Protein AF-A0AAD4E214-F1 (afdb_monomer)

Structure (mmCIF, N/CA/C/O backbone):
data_AF-A0AAD4E214-F1
#
_entry.id   AF-A0AAD4E214-F1
#
loop_
_atom_site.group_PDB
_atom_site.id
_atom_site.type_symbol
_atom_site.label_atom_id
_atom_site.label_alt_id
_atom_site.label_comp_id
_atom_site.label_asym_id
_atom_site.label_entity_id
_atom_site.label_seq_id
_atom_site.pdbx_PDB_ins_code
_atom_site.Cartn_x
_atom_site.Cartn_y
_atom_site.Cartn_z
_atom_site.occupancy
_atom_site.B_iso_or_equiv
_atom_site.auth_seq_id
_atom_site.auth_comp_id
_atom_site.auth_asym_id
_atom_site.auth_atom_id
_atom_site.pdbx_PDB_model_num
ATOM 1 N N . MET A 1 1 ? -6.325 -51.962 61.434 1.00 51.53 1 MET A N 1
ATOM 2 C CA . MET A 1 1 ? -6.336 -51.414 60.059 1.00 51.53 1 MET A CA 1
ATOM 3 C C . MET A 1 1 ? -7.744 -51.041 59.575 1.00 51.53 1 MET A C 1
ATOM 5 O O . MET A 1 1 ? -7.892 -50.737 58.403 1.00 51.53 1 MET A O 1
ATOM 9 N N . SER A 1 2 ? -8.761 -51.026 60.455 1.00 55.91 2 SER A N 1
ATOM 10 C CA . SER A 1 2 ? -10.156 -50.709 60.093 1.00 55.91 2 SER A CA 1
ATOM 11 C C . SER A 1 2 ? -10.638 -49.345 60.610 1.00 55.91 2 SER A C 1
ATOM 13 O O . SER A 1 2 ? -11.674 -48.879 60.163 1.00 55.91 2 SER A O 1
ATOM 15 N N . GLU A 1 3 ? -9.887 -48.694 61.507 1.00 57.22 3 GLU A N 1
ATOM 16 C CA . GLU A 1 3 ? -10.258 -47.398 62.109 1.00 57.22 3 GLU A CA 1
ATOM 17 C C . GLU A 1 3 ? -9.895 -46.191 61.227 1.00 57.22 3 GLU A C 1
ATOM 19 O O . GLU A 1 3 ? -10.572 -45.174 61.249 1.00 57.22 3 GLU A O 1
ATOM 24 N N . GLU A 1 4 ? -8.869 -46.315 60.381 1.00 55.78 4 GLU A N 1
ATOM 25 C CA . GLU A 1 4 ? -8.367 -45.203 59.555 1.00 55.78 4 GLU A CA 1
ATOM 26 C C . GLU A 1 4 ? -9.214 -44.948 58.291 1.00 55.78 4 GLU A C 1
ATOM 28 O O . GLU A 1 4 ? -9.125 -43.894 57.667 1.00 55.78 4 GLU A O 1
ATOM 33 N N . ALA A 1 5 ? -10.089 -45.894 57.931 1.00 57.66 5 ALA A N 1
ATOM 34 C CA . ALA A 1 5 ? -11.030 -45.731 56.824 1.00 57.66 5 ALA A CA 1
ATOM 35 C C . ALA A 1 5 ? -12.293 -44.944 57.226 1.00 57.66 5 ALA A C 1
ATOM 37 O O . ALA A 1 5 ? -12.852 -44.241 56.388 1.00 57.66 5 ALA A O 1
ATOM 38 N N . ASP A 1 6 ? -12.726 -45.031 58.488 1.00 57.03 6 ASP A N 1
ATOM 39 C CA . ASP A 1 6 ? -13.970 -44.404 58.966 1.00 57.03 6 ASP A CA 1
ATOM 40 C C . ASP A 1 6 ? -13.787 -42.890 59.192 1.00 57.03 6 ASP A C 1
ATOM 42 O O . ASP A 1 6 ? -14.608 -42.073 58.771 1.00 57.03 6 ASP A O 1
ATOM 46 N N . ASP A 1 7 ? -12.619 -42.494 59.707 1.00 58.75 7 ASP A N 1
ATOM 47 C CA . ASP A 1 7 ? -12.248 -41.086 59.925 1.00 58.75 7 ASP A CA 1
ATOM 48 C C . ASP A 1 7 ? -12.018 -40.327 58.593 1.00 58.75 7 ASP A C 1
ATOM 50 O O . ASP A 1 7 ? -12.304 -39.131 58.439 1.00 58.75 7 ASP A O 1
ATOM 54 N N . SER A 1 8 ? -11.577 -41.049 57.555 1.00 58.00 8 SER A N 1
ATOM 55 C CA . SER A 1 8 ? -11.439 -40.513 56.194 1.00 58.00 8 SER A CA 1
ATOM 56 C C . SER A 1 8 ? -12.797 -40.292 55.508 1.00 58.00 8 SER A C 1
ATOM 58 O O . SER A 1 8 ? -12.974 -39.312 54.779 1.00 58.00 8 SER A O 1
ATOM 60 N N . MET A 1 9 ? -13.795 -41.145 55.773 1.00 60.66 9 MET A N 1
ATOM 61 C CA . MET A 1 9 ? -15.152 -40.945 55.250 1.00 60.66 9 MET A CA 1
ATOM 62 C C . MET A 1 9 ? -15.890 -39.810 55.975 1.00 60.66 9 MET A C 1
ATOM 64 O O . MET A 1 9 ? -16.575 -39.019 55.321 1.00 60.66 9 MET A O 1
ATOM 68 N N . ALA A 1 10 ? -15.688 -39.661 57.288 1.00 62.78 10 ALA A N 1
ATOM 69 C CA . ALA A 1 10 ? -16.260 -38.567 58.075 1.00 62.78 10 ALA A CA 1
ATOM 70 C C . ALA A 1 10 ? -15.714 -37.184 57.656 1.00 62.78 10 ALA A C 1
ATOM 72 O O . ALA A 1 10 ? -16.479 -36.229 57.487 1.00 62.78 10 ALA A O 1
ATOM 73 N N . SER A 1 11 ? -14.405 -37.078 57.399 1.00 61.66 11 SER A N 1
ATOM 74 C CA . SER A 1 11 ? -13.774 -35.831 56.931 1.00 61.66 11 SER A CA 1
ATOM 75 C C . SER A 1 11 ? -14.192 -35.436 55.506 1.00 61.66 11 SER A C 1
ATOM 77 O O . SER A 1 11 ? -14.426 -34.255 55.230 1.00 61.66 11 SER A O 1
ATOM 79 N N . ALA A 1 12 ? -14.387 -36.405 54.605 1.00 65.56 12 ALA A N 1
ATOM 80 C CA . ALA A 1 12 ? -14.895 -36.148 53.255 1.00 65.56 12 ALA A CA 1
ATOM 81 C C . ALA A 1 12 ? -16.351 -35.642 53.248 1.00 65.56 12 ALA A C 1
ATOM 83 O O . ALA A 1 12 ? -16.742 -34.863 52.371 1.00 65.56 12 ALA A O 1
ATOM 84 N N . GLN A 1 13 ? -17.156 -36.066 54.224 1.00 65.88 13 GLN A N 1
ATOM 85 C CA . GLN A 1 13 ? -18.552 -35.657 54.348 1.00 65.88 13 GLN A CA 1
ATOM 86 C C . GLN A 1 13 ? -18.679 -34.229 54.904 1.00 65.88 13 GLN A C 1
ATOM 88 O O . GLN A 1 13 ? -19.385 -33.410 54.313 1.00 65.88 13 GLN A O 1
ATOM 93 N N . GLY A 1 14 ? -17.889 -33.873 55.925 1.00 73.88 14 GLY A N 1
ATOM 94 C CA . GLY A 1 14 ? -17.843 -32.505 56.464 1.00 73.88 14 GLY A CA 1
ATOM 95 C C . GLY A 1 14 ? -17.371 -31.451 55.450 1.00 73.88 14 GLY A C 1
ATOM 96 O O . GLY A 1 14 ? -17.857 -30.315 55.441 1.00 73.88 14 GLY A O 1
ATOM 97 N N . GLN A 1 15 ? -16.478 -31.824 54.528 1.00 75.38 15 GLN A N 1
ATOM 98 C CA . GLN A 1 15 ? -15.998 -30.917 53.479 1.00 75.38 15 GLN A CA 1
ATOM 99 C C . GLN A 1 15 ? -17.047 -30.661 52.384 1.00 75.38 15 GLN A C 1
ATOM 101 O O . GLN A 1 15 ? -17.132 -29.551 51.848 1.00 75.38 15 GLN A O 1
ATOM 106 N N . ARG A 1 16 ? -17.891 -31.655 52.072 1.00 75.88 16 ARG A N 1
ATOM 107 C CA . ARG A 1 16 ? -19.014 -31.492 51.132 1.00 75.88 16 ARG A CA 1
ATOM 108 C C . ARG A 1 16 ? -20.090 -30.578 51.700 1.00 75.88 16 ARG A C 1
ATOM 110 O O . ARG A 1 16 ? -20.536 -29.672 51.003 1.00 75.88 16 ARG A O 1
ATOM 117 N N . GLU A 1 17 ? -20.444 -30.758 52.966 1.00 84.25 17 GLU A N 1
ATOM 118 C CA . GLU A 1 17 ? -21.423 -29.901 53.643 1.00 84.25 17 GLU A CA 1
ATOM 119 C C . GLU A 1 17 ? -20.930 -28.455 53.750 1.00 84.25 17 GLU A C 1
ATOM 121 O O . GLU A 1 17 ? -21.666 -27.520 53.438 1.00 84.25 17 GLU A O 1
ATOM 126 N N . SER A 1 18 ? -19.650 -28.263 54.075 1.00 84.31 18 SER A N 1
ATOM 127 C CA . SER A 1 18 ? -19.026 -26.936 54.072 1.00 84.31 18 SER A CA 1
ATOM 128 C C . SER A 1 18 ? -19.066 -26.286 52.684 1.00 84.31 18 SER A C 1
ATOM 130 O O . SER A 1 18 ? -19.374 -25.103 52.562 1.00 84.31 18 SER A O 1
ATOM 132 N N . SER A 1 19 ? -18.822 -27.056 51.620 1.00 88.38 19 SER A N 1
ATOM 133 C CA . SER A 1 19 ? -18.873 -26.554 50.239 1.00 88.38 19 SER A CA 1
ATOM 134 C C . SER A 1 19 ? -20.288 -26.138 49.828 1.00 88.38 19 SER A C 1
ATOM 136 O O . SER A 1 19 ? -20.478 -25.077 49.236 1.00 88.38 19 SER A O 1
ATOM 138 N N . GLU A 1 20 ? -21.292 -26.933 50.194 1.00 90.38 20 GLU A N 1
ATOM 139 C CA . GLU A 1 20 ? -22.707 -26.627 49.965 1.00 90.38 20 GLU A CA 1
ATOM 140 C C . GLU A 1 20 ? -23.134 -25.33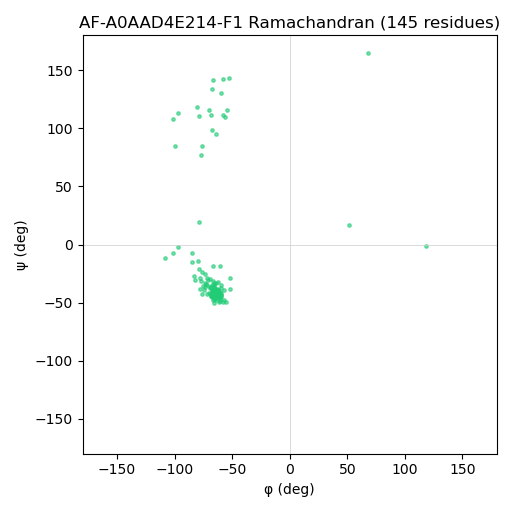8 50.681 1.00 90.38 20 GLU A C 1
ATOM 142 O O . GLU A 1 20 ? -23.842 -24.503 50.113 1.00 90.38 20 GLU A O 1
ATOM 147 N N . ILE A 1 21 ? -22.673 -25.139 51.918 1.00 92.44 21 ILE A N 1
ATOM 148 C CA . ILE A 1 21 ? -22.964 -23.933 52.702 1.00 92.44 21 ILE A CA 1
ATOM 149 C C . ILE A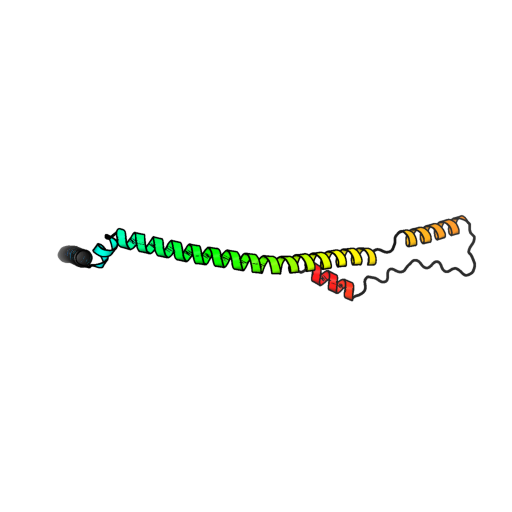 1 21 ? -22.310 -22.704 52.063 1.00 92.44 21 ILE A C 1
ATOM 151 O O . ILE A 1 21 ? -22.972 -21.678 51.887 1.00 92.44 21 ILE A O 1
ATOM 155 N N . LEU A 1 22 ? -21.043 -22.811 51.652 1.00 91.75 22 LEU A N 1
ATOM 156 C CA . LEU A 1 22 ? -20.332 -21.724 50.979 1.00 91.75 22 LEU A CA 1
ATOM 157 C C . LEU A 1 22 ? -20.995 -21.351 49.651 1.00 91.75 22 LEU A C 1
ATOM 159 O O . LEU A 1 22 ? -21.197 -20.167 49.380 1.00 91.75 22 LEU A O 1
ATOM 163 N N . LEU A 1 23 ? -21.409 -22.338 48.854 1.00 90.69 23 LEU A N 1
ATOM 164 C CA . LEU A 1 23 ? -22.134 -22.095 47.606 1.00 90.69 23 LEU A CA 1
ATOM 165 C C . LEU A 1 23 ? -23.459 -21.377 47.854 1.00 90.69 23 LEU A C 1
ATOM 167 O O . LEU A 1 23 ? -23.771 -20.399 47.176 1.00 90.69 23 LEU A O 1
ATOM 171 N N . ARG A 1 24 ? -24.224 -21.803 48.862 1.00 90.38 24 ARG A N 1
ATOM 172 C CA . ARG A 1 24 ? -25.484 -21.145 49.236 1.00 90.38 24 ARG A CA 1
ATOM 173 C C . ARG A 1 24 ? -25.263 -19.709 49.691 1.00 90.38 24 ARG A C 1
ATOM 175 O O . ARG A 1 24 ? -26.048 -18.833 49.331 1.00 90.38 24 ARG A O 1
ATOM 182 N N . GLN A 1 25 ? -24.196 -19.456 50.441 1.00 90.56 25 GLN A N 1
ATOM 183 C CA . GLN A 1 25 ? -23.850 -18.117 50.899 1.00 90.56 25 GLN A CA 1
ATOM 184 C C . GLN A 1 25 ? -23.433 -17.214 49.733 1.00 90.56 25 GLN A C 1
ATOM 186 O O . GLN A 1 25 ? -23.942 -16.099 49.630 1.00 90.56 25 GLN A O 1
ATOM 191 N N . ILE A 1 26 ? -22.592 -17.702 48.817 1.00 89.88 26 ILE A N 1
ATOM 192 C CA . ILE A 1 26 ? -22.197 -16.968 47.605 1.00 89.88 26 ILE A CA 1
ATOM 193 C C . ILE A 1 26 ? -23.428 -16.654 46.750 1.00 89.88 26 ILE A C 1
ATOM 195 O O . ILE A 1 26 ? -23.608 -15.513 46.331 1.00 89.88 26 ILE A O 1
ATOM 199 N N . LEU A 1 27 ? -24.320 -17.627 46.546 1.00 85.19 27 LEU A N 1
ATOM 200 C CA . LEU A 1 27 ? -25.551 -17.427 45.780 1.00 85.19 27 LEU A CA 1
ATOM 201 C C . LEU A 1 27 ? -26.489 -16.412 46.440 1.00 85.19 27 LEU A C 1
ATOM 203 O O . LEU A 1 27 ? -27.080 -15.583 45.749 1.00 85.19 27 LEU A O 1
ATOM 207 N N . ASN A 1 28 ? -26.612 -16.437 47.767 1.00 89.44 28 ASN A N 1
ATOM 208 C CA . ASN A 1 28 ? -27.430 -15.471 48.493 1.00 89.44 28 ASN A CA 1
ATOM 209 C C . ASN A 1 28 ? -26.850 -14.051 48.393 1.00 89.44 28 ASN A C 1
ATOM 211 O O . ASN A 1 28 ? -27.584 -13.104 48.114 1.00 89.44 28 ASN A O 1
ATOM 215 N N . VAL A 1 29 ? -25.529 -13.909 48.541 1.00 88.44 29 VAL A N 1
ATOM 216 C CA . VAL A 1 29 ? -24.828 -12.625 48.394 1.00 88.44 29 VAL A CA 1
ATOM 217 C C . VAL A 1 29 ? -24.951 -12.095 46.965 1.00 88.44 29 VAL A C 1
ATOM 219 O O . VAL A 1 29 ? -25.278 -10.925 46.783 1.00 88.44 29 VAL A O 1
ATOM 222 N N . LEU A 1 30 ? -24.781 -12.943 45.945 1.00 82.81 30 LEU A N 1
ATOM 223 C CA . LEU A 1 30 ? -24.966 -12.554 44.542 1.00 82.81 30 LEU A CA 1
ATOM 224 C C . LEU A 1 30 ? -26.398 -12.092 44.264 1.00 82.81 30 LEU A C 1
ATOM 226 O O . LEU A 1 30 ? -26.587 -11.062 43.618 1.00 82.81 30 LEU A O 1
ATOM 230 N N . LYS A 1 31 ? -27.398 -12.805 44.795 1.00 80.38 31 LYS A N 1
ATOM 231 C CA . LYS A 1 31 ? -28.818 -12.465 44.635 1.00 80.38 31 LYS A CA 1
ATOM 232 C C . LYS A 1 31 ? -29.199 -11.161 45.341 1.00 80.38 31 LYS A C 1
ATOM 234 O O . LYS A 1 31 ? -30.029 -10.418 44.825 1.00 80.38 31 LYS A O 1
ATOM 239 N N . GLN A 1 32 ? -28.625 -10.890 46.514 1.00 81.44 32 GLN A N 1
ATOM 240 C CA . GLN A 1 32 ? -28.820 -9.624 47.229 1.00 81.44 32 GLN A CA 1
ATOM 241 C C . GLN A 1 32 ? -28.025 -8.473 46.610 1.00 81.44 32 GLN A C 1
ATOM 243 O O . G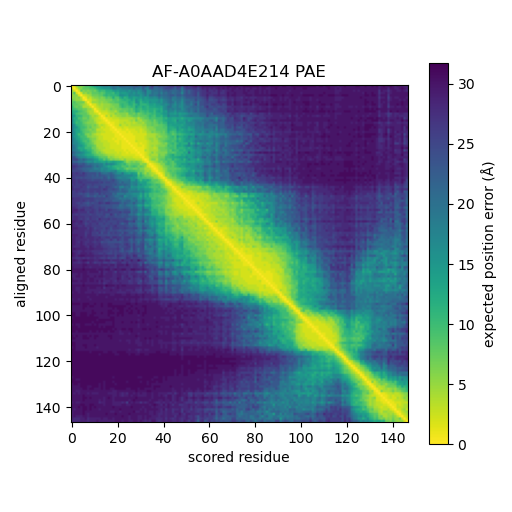LN A 1 32 ? -28.404 -7.314 46.773 1.00 81.44 32 GLN A O 1
ATOM 248 N N . SER A 1 33 ? -26.941 -8.773 45.892 1.00 75.25 33 SER A N 1
ATOM 249 C CA . SER A 1 33 ? -26.140 -7.747 45.243 1.00 75.25 33 SER A CA 1
ATOM 250 C C . SER A 1 33 ? -26.915 -7.082 44.105 1.00 75.25 33 SER A C 1
ATOM 252 O O . SER A 1 33 ? -27.511 -7.718 43.232 1.00 75.25 33 SER A O 1
ATOM 254 N N . THR A 1 34 ? -26.852 -5.757 44.082 1.00 65.25 34 THR A N 1
ATOM 255 C CA . THR A 1 34 ? -27.464 -4.903 43.061 1.00 65.25 34 THR A CA 1
ATOM 256 C C . THR A 1 34 ? -26.923 -5.188 41.655 1.00 65.25 34 THR A C 1
ATOM 258 O O . THR A 1 34 ? -27.581 -4.852 40.680 1.00 65.25 34 THR A O 1
ATOM 261 N N . ILE A 1 35 ? -25.761 -5.842 41.535 1.00 65.94 35 ILE A N 1
ATOM 262 C CA . ILE A 1 35 ? -25.104 -6.183 40.264 1.00 65.94 35 ILE A CA 1
ATOM 263 C C . ILE A 1 35 ? -25.959 -7.159 39.448 1.00 65.94 35 ILE A C 1
ATOM 265 O O . ILE A 1 35 ? -26.217 -6.900 38.278 1.00 65.94 35 ILE A O 1
ATOM 269 N N . ALA A 1 36 ? -26.468 -8.233 40.063 1.00 64.12 36 ALA A N 1
ATOM 270 C CA . ALA A 1 36 ? -27.310 -9.206 39.363 1.00 64.12 36 ALA A CA 1
ATOM 271 C C . ALA A 1 36 ? -28.660 -8.599 38.941 1.00 64.12 36 ALA A C 1
ATOM 273 O O . ALA A 1 36 ? -29.143 -8.848 37.841 1.00 64.12 36 ALA A O 1
ATOM 274 N N . LYS A 1 37 ? -29.246 -7.744 39.790 1.00 64.44 37 LYS A N 1
ATOM 275 C CA . LYS A 1 37 ? -30.495 -7.027 39.488 1.00 64.44 37 LYS A CA 1
ATOM 276 C C . LYS A 1 37 ? -30.312 -5.964 38.396 1.00 64.44 37 LYS A C 1
ATOM 278 O O . LYS A 1 37 ? -31.201 -5.807 37.569 1.00 64.44 37 LYS A O 1
ATOM 283 N N . LYS A 1 38 ? -29.169 -5.269 38.378 1.00 63.72 38 LYS A N 1
ATOM 284 C CA . LYS A 1 38 ? -28.797 -4.276 37.357 1.00 63.72 38 LYS A CA 1
ATOM 285 C C . LYS A 1 38 ? -28.477 -4.922 36.005 1.00 63.72 38 LYS A C 1
ATOM 287 O O . LYS A 1 38 ? -28.730 -4.333 34.968 1.00 63.72 38 LYS A O 1
ATOM 292 N N . LEU A 1 39 ? -27.963 -6.149 36.004 1.00 61.16 39 LEU A N 1
ATOM 293 C CA . LEU A 1 39 ? -27.760 -6.921 34.775 1.00 61.16 39 LEU A CA 1
ATOM 294 C C . LEU A 1 39 ? -29.090 -7.448 34.195 1.00 61.16 39 LEU A C 1
ATOM 296 O O . LEU A 1 39 ? -29.205 -7.663 32.996 1.00 61.16 39 LEU A O 1
ATOM 300 N N . LEU A 1 40 ? -30.108 -7.613 35.049 1.00 61.66 40 LEU A N 1
ATOM 301 C CA . LEU A 1 40 ? -31.484 -7.977 34.687 1.00 61.66 40 LEU A CA 1
ATOM 302 C C . LEU A 1 40 ? -32.366 -6.783 34.283 1.00 61.66 40 LEU A C 1
ATOM 304 O O . LEU A 1 40 ? -33.426 -7.004 33.698 1.00 61.66 40 LEU A O 1
ATOM 308 N N . SER A 1 41 ? -31.971 -5.535 34.571 1.00 62.44 41 SER A N 1
ATOM 309 C CA . SER A 1 41 ? -32.626 -4.348 34.008 1.00 62.44 41 SER A CA 1
ATOM 310 C C . SER A 1 41 ? -32.170 -4.171 32.562 1.00 62.44 41 SER A C 1
ATOM 312 O O . SER A 1 41 ? -31.293 -3.365 32.260 1.00 62.44 41 SER A O 1
ATOM 314 N N . LEU A 1 42 ? -32.754 -4.995 31.691 1.00 61.97 42 LEU A N 1
ATOM 315 C CA . LEU A 1 42 ? -32.484 -5.068 30.256 1.00 61.97 42 LEU A CA 1
ATOM 316 C C . LEU A 1 42 ? -32.585 -3.696 29.562 1.00 61.97 42 LEU A C 1
ATOM 318 O O . LEU A 1 42 ? -31.870 -3.459 28.596 1.00 61.97 42 LEU A O 1
ATOM 322 N N . ASP A 1 43 ? -33.416 -2.792 30.089 1.00 65.69 43 ASP A N 1
ATOM 323 C CA . ASP A 1 43 ? -33.641 -1.450 29.535 1.00 65.69 43 ASP A CA 1
ATOM 324 C C . ASP A 1 43 ? -32.387 -0.558 29.587 1.00 65.69 43 ASP A C 1
ATOM 326 O O . ASP A 1 43 ? -32.091 0.146 28.624 1.00 65.69 43 ASP A O 1
ATOM 330 N N . ASP A 1 44 ? -31.598 -0.634 30.665 1.00 69.25 44 ASP A N 1
ATOM 331 C CA . ASP A 1 44 ? -30.344 0.129 30.808 1.00 69.25 44 ASP A CA 1
ATOM 332 C C . ASP A 1 44 ? -29.207 -0.493 29.978 1.00 69.25 44 ASP A C 1
ATOM 334 O O . ASP A 1 44 ? -28.318 0.200 29.485 1.00 69.25 44 ASP A O 1
ATOM 338 N N . TRP A 1 45 ? -29.230 -1.821 29.820 1.00 71.31 45 TRP A N 1
ATOM 339 C CA . TRP A 1 45 ? -28.232 -2.563 29.048 1.00 71.31 45 TRP A CA 1
ATOM 340 C C . TRP A 1 45 ? -28.397 -2.325 27.547 1.00 71.31 45 TRP A C 1
ATOM 342 O O . TRP A 1 45 ? -27.410 -2.084 26.859 1.00 71.31 45 TRP A O 1
ATOM 352 N N . ASN A 1 46 ? -29.634 -2.330 27.046 1.00 73.38 46 ASN A N 1
ATOM 353 C CA . ASN A 1 46 ? -29.908 -2.023 25.645 1.00 73.38 46 ASN A CA 1
ATOM 354 C C . ASN A 1 46 ? -29.543 -0.576 25.297 1.00 73.38 46 ASN A C 1
ATOM 356 O O . ASN A 1 46 ? -28.919 -0.361 24.268 1.00 73.38 46 ASN A O 1
ATOM 360 N N . GLY A 1 47 ? -29.855 0.393 26.166 1.00 78.38 47 GLY A N 1
ATOM 361 C CA . GLY A 1 47 ? -29.460 1.790 25.953 1.00 78.38 47 GLY A CA 1
ATOM 362 C C . GLY A 1 47 ? -27.941 1.997 25.950 1.00 78.38 47 GLY A C 1
ATOM 363 O O . GLY A 1 47 ? -27.433 2.822 25.198 1.00 78.38 47 GLY A O 1
ATOM 364 N N . PHE A 1 48 ? -27.199 1.219 26.744 1.00 82.31 48 PHE A N 1
ATOM 365 C CA . PHE A 1 48 ? -25.735 1.228 26.709 1.00 82.31 48 PHE A CA 1
ATOM 366 C C . PHE A 1 48 ? -25.182 0.729 25.368 1.00 82.31 48 PHE A C 1
ATOM 368 O O . PHE A 1 48 ? -24.274 1.355 24.823 1.00 82.31 48 PHE A O 1
ATOM 375 N N . TRP A 1 49 ? -25.725 -0.369 24.829 1.00 79.81 49 TRP A N 1
ATOM 376 C CA . TRP A 1 49 ? -25.315 -0.866 23.514 1.00 79.81 49 TRP A CA 1
ATOM 377 C C . TRP A 1 49 ? -25.715 0.074 22.388 1.00 79.81 49 TRP A C 1
ATOM 379 O O . TRP A 1 49 ? -24.903 0.262 21.502 1.00 79.81 49 TRP A O 1
ATOM 389 N N . ASP A 1 50 ? -26.889 0.705 22.449 1.00 82.12 50 ASP A N 1
ATOM 390 C CA . ASP A 1 50 ? -27.338 1.674 21.437 1.00 82.12 50 ASP A CA 1
ATOM 391 C C . ASP A 1 50 ? -26.385 2.877 21.354 1.00 82.12 50 ASP A C 1
ATOM 393 O O . ASP A 1 50 ? -25.952 3.275 20.277 1.00 82.12 50 ASP A O 1
ATOM 397 N N . VAL A 1 51 ? -25.986 3.421 22.510 1.00 84.94 51 VAL A N 1
ATOM 398 C CA . VAL A 1 51 ? -25.022 4.531 22.576 1.00 84.94 51 VAL A CA 1
ATOM 399 C C . VAL A 1 51 ? -23.631 4.087 22.122 1.00 84.94 51 VAL A C 1
ATOM 401 O O . VAL A 1 51 ? -22.935 4.839 21.444 1.00 84.94 51 VAL A O 1
ATOM 404 N N . TYR A 1 52 ? -23.212 2.874 22.490 1.00 83.62 52 TYR A N 1
ATOM 405 C CA . TYR A 1 52 ? -21.932 2.322 22.050 1.00 83.62 52 TYR A CA 1
ATOM 406 C C . TYR A 1 52 ? -21.899 2.071 20.539 1.00 83.62 52 TYR A C 1
ATOM 408 O O . TYR A 1 52 ? -20.905 2.397 19.900 1.00 83.62 52 TYR A O 1
ATOM 416 N N . ASP A 1 53 ? -22.969 1.509 19.980 1.00 86.50 53 ASP A N 1
ATOM 417 C CA . ASP A 1 53 ? -23.096 1.201 18.556 1.00 86.50 53 ASP A CA 1
ATOM 418 C C . ASP A 1 53 ? -23.127 2.491 17.734 1.00 86.50 53 ASP A C 1
ATOM 420 O O . ASP A 1 53 ? -22.404 2.609 16.749 1.00 86.50 53 ASP A O 1
ATOM 424 N N . GLN A 1 54 ? -23.842 3.515 18.212 1.00 85.50 54 GLN A N 1
ATOM 425 C CA . GLN A 1 54 ? -23.844 4.836 17.590 1.00 85.50 54 GLN A CA 1
ATOM 426 C C . GLN A 1 54 ? -22.447 5.480 17.582 1.00 85.50 54 GLN A C 1
ATOM 428 O O . GLN A 1 54 ? -21.988 5.951 16.542 1.00 85.50 54 GLN A O 1
ATOM 433 N N . GLU A 1 55 ? -21.752 5.500 18.723 1.00 81.31 55 GLU A N 1
ATOM 434 C CA . GLU A 1 55 ? -20.406 6.081 18.811 1.00 81.31 55 GLU A CA 1
ATOM 435 C C . GLU A 1 55 ? -19.397 5.285 17.964 1.00 81.31 55 GLU A C 1
ATOM 437 O O . GLU A 1 55 ? -18.531 5.862 17.303 1.00 81.31 55 GLU A O 1
ATOM 442 N N . ALA A 1 56 ? -19.519 3.953 17.943 1.00 82.19 56 ALA A N 1
ATOM 443 C CA . ALA A 1 56 ? -18.684 3.085 17.123 1.00 82.19 56 ALA A CA 1
ATOM 444 C C . ALA A 1 56 ? -18.926 3.314 15.625 1.00 82.19 56 ALA A C 1
ATOM 446 O O . ALA A 1 56 ? -17.959 3.387 14.867 1.00 82.19 56 ALA A O 1
ATOM 447 N N . GLU A 1 57 ? -20.179 3.480 15.196 1.00 83.12 57 GLU A N 1
ATOM 448 C CA . GLU A 1 57 ? -20.527 3.762 13.802 1.00 83.12 57 GLU A CA 1
ATOM 449 C C . GLU A 1 57 ? -20.019 5.146 13.361 1.00 83.12 57 GLU A C 1
ATOM 451 O O . GLU A 1 57 ? -19.445 5.283 12.276 1.00 83.12 57 GLU A O 1
ATOM 456 N N . GLU A 1 58 ? -20.161 6.176 14.201 1.00 79.75 58 GLU A N 1
ATOM 457 C CA . GLU A 1 58 ? -19.637 7.520 13.917 1.00 79.75 58 GLU A CA 1
ATOM 458 C C . GLU A 1 58 ? -18.099 7.534 13.833 1.00 79.75 58 GLU A C 1
ATOM 460 O O . GLU A 1 58 ? -17.515 8.140 12.919 1.00 79.75 58 GLU A O 1
ATOM 465 N N . PHE A 1 59 ? -17.424 6.821 14.739 1.00 77.81 59 PHE A N 1
ATOM 466 C CA . PHE A 1 59 ? -15.970 6.692 14.721 1.00 77.81 59 PHE A CA 1
ATOM 467 C C . PHE A 1 59 ? -15.479 5.903 13.502 1.00 77.81 59 PHE A C 1
ATOM 469 O O . PHE A 1 59 ? -14.577 6.363 12.802 1.00 77.81 59 PHE A O 1
ATOM 476 N N . ASP A 1 60 ? -16.084 4.754 13.204 1.00 80.69 60 ASP A N 1
ATOM 477 C CA . ASP A 1 60 ? -15.679 3.908 12.079 1.00 80.69 60 ASP A CA 1
ATOM 478 C C . ASP A 1 60 ? -15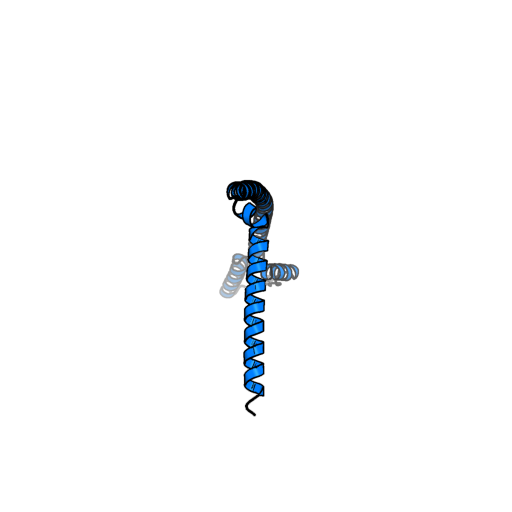.883 4.631 10.745 1.00 80.69 60 ASP A C 1
ATOM 480 O O . ASP A 1 60 ? -14.980 4.701 9.910 1.00 80.69 60 ASP A O 1
ATOM 484 N N . LYS A 1 61 ? -17.024 5.304 10.574 1.00 79.38 61 LYS A N 1
ATOM 485 C CA . LYS A 1 61 ? -17.322 6.053 9.351 1.00 79.38 61 LYS A CA 1
ATOM 486 C C . LYS A 1 61 ? -16.357 7.214 9.127 1.00 79.38 61 LYS A C 1
ATOM 488 O O . LYS A 1 61 ? -15.885 7.414 8.005 1.00 79.38 61 LYS A O 1
ATOM 493 N N . SER A 1 62 ? -16.037 7.969 10.178 1.00 79.44 62 SER A N 1
ATOM 494 C CA . SER A 1 62 ? -15.074 9.073 10.085 1.00 79.44 62 SER A CA 1
ATOM 495 C C . SER A 1 62 ? -13.642 8.575 9.854 1.00 79.44 62 SER A C 1
ATOM 497 O O . SER A 1 62 ? -12.900 9.177 9.071 1.00 79.44 62 SER A O 1
ATOM 499 N N . PHE A 1 63 ? -13.265 7.444 10.458 1.00 78.75 63 PHE A N 1
ATOM 500 C CA . PHE A 1 63 ? -11.969 6.805 10.262 1.00 78.75 63 PHE A CA 1
ATOM 501 C C . PHE A 1 63 ? -11.806 6.286 8.831 1.00 78.75 63 PHE A C 1
ATOM 503 O O . PHE A 1 63 ? -10.831 6.633 8.164 1.00 78.75 63 PHE A O 1
ATOM 510 N N . VAL A 1 64 ? -12.785 5.532 8.324 1.00 82.25 64 VAL A N 1
ATOM 511 C CA . VAL A 1 64 ? -12.793 5.001 6.953 1.00 82.25 64 VAL A CA 1
ATOM 512 C C . VAL A 1 64 ? -12.750 6.136 5.934 1.00 82.25 64 VAL A C 1
ATOM 514 O O . VAL A 1 64 ? -11.967 6.077 4.987 1.00 82.25 64 VAL A O 1
ATOM 517 N N . GLN A 1 65 ? -13.530 7.201 6.132 1.00 82.06 65 GLN A N 1
ATOM 518 C CA . GLN A 1 65 ? -13.548 8.337 5.212 1.00 82.06 65 GLN A CA 1
ATOM 519 C C . GLN A 1 65 ? -12.205 9.078 5.175 1.00 82.06 65 GLN A C 1
ATOM 521 O O . GLN A 1 65 ? -11.720 9.432 4.098 1.00 82.06 65 GLN A O 1
ATOM 526 N N . LYS A 1 66 ? -11.579 9.286 6.338 1.00 82.00 66 LYS A N 1
ATOM 527 C CA . LYS A 1 66 ? -10.261 9.918 6.422 1.00 82.00 66 LYS A CA 1
ATOM 528 C C . LYS A 1 66 ? -9.182 9.047 5.778 1.00 82.00 66 LYS A C 1
ATOM 530 O O . LYS A 1 66 ? -8.414 9.538 4.957 1.00 82.00 66 LYS A O 1
ATOM 535 N N . TYR A 1 67 ? -9.170 7.751 6.085 1.00 82.19 67 TYR A N 1
ATOM 536 C CA . TYR A 1 67 ? -8.184 6.818 5.542 1.00 82.19 67 TYR A CA 1
ATOM 537 C C . TYR A 1 67 ? -8.337 6.634 4.029 1.00 82.19 67 TYR A C 1
ATOM 539 O O . TYR A 1 67 ? -7.340 6.544 3.321 1.00 82.19 67 TYR A O 1
ATOM 547 N N . ALA A 1 68 ? -9.568 6.634 3.512 1.00 81.81 68 ALA A N 1
ATOM 548 C CA . ALA A 1 68 ? -9.826 6.603 2.075 1.00 81.81 68 ALA A CA 1
ATOM 549 C C . ALA A 1 68 ? -9.271 7.849 1.367 1.00 81.81 68 ALA A C 1
ATOM 551 O O . ALA A 1 68 ? -8.662 7.723 0.309 1.00 81.81 68 ALA A O 1
ATOM 552 N N . SER A 1 69 ? -9.423 9.036 1.967 1.00 82.50 69 SER A N 1
ATOM 553 C CA . SER A 1 69 ? -8.847 10.277 1.433 1.00 82.50 69 SER A CA 1
ATOM 554 C C . SER A 1 69 ? -7.314 10.271 1.469 1.00 82.50 69 SER A C 1
ATOM 556 O O . SER A 1 69 ? -6.670 10.704 0.513 1.00 82.50 69 SER A O 1
ATOM 558 N N . ASP A 1 70 ? -6.719 9.778 2.556 1.00 84.94 70 ASP A N 1
ATOM 559 C CA . ASP A 1 70 ? -5.262 9.670 2.692 1.00 84.94 70 ASP A CA 1
ATOM 560 C C . ASP A 1 70 ? -4.684 8.630 1.708 1.00 84.94 70 ASP A C 1
ATOM 562 O O . ASP A 1 70 ? -3.596 8.815 1.143 1.00 84.94 70 ASP A O 1
ATOM 566 N N . LEU A 1 71 ? -5.436 7.552 1.453 1.00 86.69 71 LEU A N 1
ATOM 567 C CA . LEU A 1 71 ? -5.094 6.517 0.482 1.00 86.69 71 LEU A CA 1
ATOM 568 C C . LEU A 1 71 ? -5.212 7.032 -0.954 1.00 86.69 71 LEU A C 1
ATOM 570 O O . LEU A 1 71 ? -4.304 6.767 -1.732 1.00 86.69 71 LEU A O 1
ATOM 574 N N . ASP A 1 72 ? -6.246 7.802 -1.304 1.00 87.19 72 ASP A N 1
ATOM 575 C CA . ASP A 1 72 ? -6.398 8.397 -2.642 1.00 87.19 72 ASP A CA 1
ATOM 576 C C . ASP A 1 72 ? -5.187 9.270 -3.008 1.00 87.19 72 ASP A C 1
ATOM 578 O O . ASP A 1 72 ? -4.545 9.077 -4.043 1.00 87.19 72 ASP A O 1
ATOM 582 N N . ASN A 1 73 ? -4.765 10.139 -2.087 1.00 86.50 73 ASN A N 1
ATOM 583 C CA . ASN A 1 73 ? -3.573 10.964 -2.272 1.00 86.50 73 ASN A CA 1
ATOM 584 C C . ASN A 1 73 ? -2.304 10.108 -2.456 1.00 86.50 73 ASN A C 1
ATOM 586 O O . ASN A 1 73 ? -1.510 10.334 -3.371 1.00 86.50 73 ASN A O 1
ATOM 590 N N . SER A 1 74 ? -2.132 9.074 -1.627 1.00 88.19 74 SER A N 1
ATOM 591 C CA . SER A 1 74 ? -0.990 8.155 -1.728 1.00 88.19 74 SER A CA 1
ATOM 592 C C . SER A 1 74 ? -1.009 7.336 -3.025 1.00 88.19 74 SER A C 1
ATOM 594 O O . SER A 1 74 ? 0.043 7.091 -3.615 1.00 88.19 74 SER A O 1
ATOM 596 N N . LEU A 1 75 ? -2.191 6.945 -3.506 1.00 86.38 75 LEU A N 1
ATOM 597 C CA . LEU A 1 75 ? -2.379 6.157 -4.721 1.00 86.38 75 LEU A CA 1
ATOM 598 C C . LEU A 1 75 ? -2.112 6.983 -5.982 1.00 86.38 75 LEU A C 1
ATOM 600 O O . LEU A 1 75 ? -1.543 6.454 -6.934 1.00 86.38 75 LEU A O 1
ATOM 604 N N . ILE A 1 76 ? -2.434 8.279 -5.978 1.00 89.56 76 ILE A N 1
ATOM 605 C CA . ILE A 1 76 ? -2.045 9.206 -7.051 1.00 89.56 76 ILE A CA 1
ATOM 606 C C . ILE A 1 76 ? -0.518 9.274 -7.157 1.00 89.56 76 ILE A C 1
ATOM 608 O O . ILE A 1 76 ? 0.029 9.136 -8.254 1.00 89.56 76 ILE A O 1
ATOM 612 N N . PHE A 1 77 ? 0.189 9.423 -6.033 1.00 88.00 77 PHE A N 1
ATOM 613 C CA . PHE A 1 77 ? 1.654 9.433 -6.039 1.00 88.00 77 PHE A CA 1
ATOM 614 C C . PHE A 1 77 ? 2.246 8.084 -6.446 1.00 88.00 77 PHE A C 1
ATOM 616 O O . PHE A 1 77 ? 3.180 8.052 -7.246 1.00 88.00 77 PHE A O 1
ATOM 623 N N . ALA A 1 78 ? 1.692 6.975 -5.956 1.00 90.50 78 ALA A N 1
ATOM 624 C CA . ALA A 1 78 ? 2.133 5.634 -6.326 1.00 90.50 78 ALA A CA 1
ATOM 625 C C . ALA A 1 78 ? 1.907 5.349 -7.820 1.00 90.50 78 ALA A C 1
ATOM 627 O O . ALA A 1 78 ? 2.795 4.826 -8.493 1.00 90.50 78 ALA A O 1
ATOM 628 N N . GLY A 1 79 ? 0.748 5.736 -8.357 1.00 89.19 79 GLY A N 1
ATOM 629 C CA . GLY A 1 79 ? 0.409 5.597 -9.770 1.00 89.19 79 GLY A CA 1
ATOM 630 C C . GLY A 1 79 ? 1.305 6.452 -10.661 1.00 89.19 79 GLY A C 1
ATOM 631 O O . GLY A 1 79 ? 1.837 5.954 -11.652 1.00 89.19 79 GLY A O 1
ATOM 632 N N . LEU A 1 80 ? 1.544 7.710 -10.280 1.00 90.62 80 LEU A N 1
ATOM 633 C CA . LEU A 1 80 ? 2.443 8.603 -11.008 1.00 90.62 80 LEU A CA 1
ATOM 634 C C . LEU A 1 80 ? 3.885 8.089 -10.977 1.00 90.62 80 LEU A C 1
ATOM 636 O O . LEU A 1 80 ? 4.534 8.035 -12.019 1.00 90.62 80 LEU A O 1
ATOM 640 N N . PHE A 1 81 ? 4.375 7.675 -9.806 1.00 87.69 81 PHE A N 1
ATOM 641 C CA . PHE A 1 81 ? 5.712 7.109 -9.664 1.00 87.69 81 PHE A CA 1
ATOM 642 C C . PHE A 1 81 ? 5.858 5.849 -10.515 1.00 87.69 81 PHE A C 1
ATOM 644 O O . PHE A 1 81 ? 6.786 5.772 -11.309 1.00 87.69 81 PHE A O 1
ATOM 651 N N . SER A 1 82 ? 4.906 4.914 -10.440 1.00 90.94 82 SER A N 1
ATOM 652 C CA . SER A 1 82 ? 4.903 3.691 -11.251 1.00 90.94 82 SER A CA 1
ATOM 653 C C . SER A 1 82 ? 4.872 3.982 -12.755 1.00 90.94 82 SER A C 1
ATOM 655 O O . SER A 1 82 ? 5.634 3.384 -13.516 1.00 90.94 82 SER A O 1
ATOM 657 N N . ALA A 1 83 ? 4.069 4.956 -13.196 1.00 88.88 83 ALA A N 1
ATOM 658 C CA . ALA A 1 83 ? 4.010 5.372 -14.595 1.00 88.88 83 ALA A CA 1
ATOM 6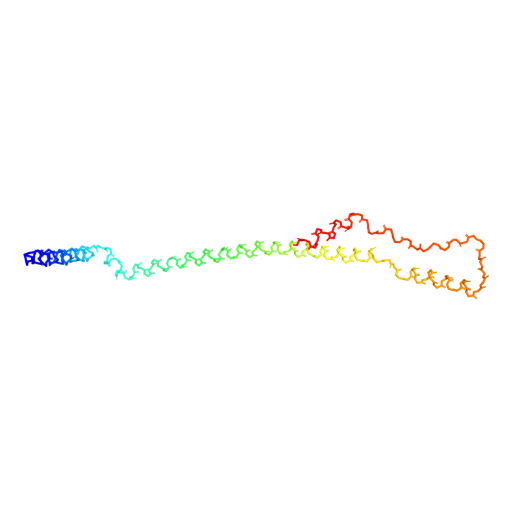59 C C . ALA A 1 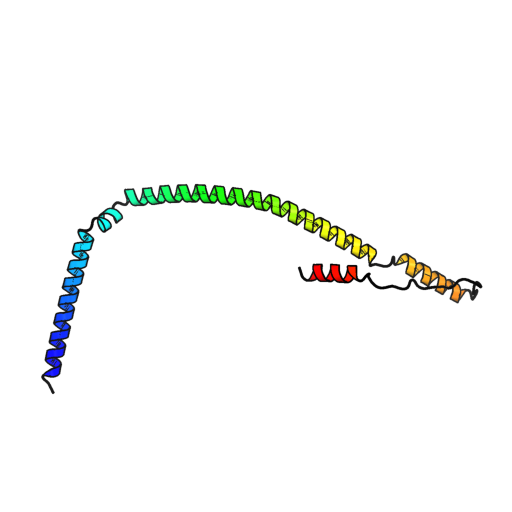83 ? 5.333 5.988 -15.076 1.00 88.88 83 ALA A C 1
ATOM 661 O O . ALA A 1 83 ? 5.828 5.615 -16.139 1.00 88.88 83 ALA A O 1
ATOM 662 N N . VAL A 1 84 ? 5.938 6.885 -14.288 1.00 88.75 84 VAL A N 1
ATOM 663 C CA . VAL A 1 84 ? 7.263 7.461 -14.582 1.00 88.75 84 VAL A CA 1
ATOM 664 C C . VAL A 1 84 ? 8.316 6.358 -14.654 1.00 88.75 84 VAL A C 1
ATOM 666 O O . VAL A 1 84 ? 9.119 6.327 -15.583 1.00 88.75 84 VAL A O 1
ATOM 669 N N . ASN A 1 85 ? 8.272 5.418 -13.715 1.00 85.88 85 ASN A N 1
ATOM 670 C CA . ASN A 1 85 ? 9.194 4.298 -13.626 1.00 85.88 85 ASN A CA 1
ATOM 671 C C . ASN A 1 85 ? 9.062 3.349 -14.835 1.00 85.88 85 ASN A C 1
ATOM 673 O O . ASN A 1 85 ? 10.057 2.951 -15.435 1.00 85.88 85 ASN A O 1
ATOM 677 N N . SER A 1 86 ? 7.832 3.043 -15.257 1.00 86.81 86 SER A N 1
ATOM 678 C CA . SER A 1 86 ? 7.535 2.229 -16.443 1.00 86.81 86 SER A CA 1
ATOM 679 C C . SER A 1 86 ? 7.936 2.926 -17.747 1.00 86.81 86 SER A C 1
ATOM 681 O O . SER A 1 86 ? 8.534 2.301 -18.622 1.00 86.81 86 SER A O 1
ATOM 683 N N . ALA A 1 87 ? 7.680 4.232 -17.866 1.00 84.25 87 ALA A N 1
ATOM 684 C CA . ALA A 1 87 ? 8.100 5.027 -19.017 1.00 84.25 87 ALA A CA 1
ATOM 685 C C . ALA A 1 87 ? 9.630 5.110 -19.115 1.00 84.25 87 ALA A C 1
ATOM 687 O O . ALA A 1 87 ? 10.190 4.974 -20.202 1.00 84.25 87 ALA A O 1
ATOM 688 N N . PHE A 1 88 ? 10.307 5.279 -17.977 1.00 81.38 88 PHE A N 1
ATOM 689 C CA . PHE A 1 88 ? 11.761 5.258 -17.894 1.00 81.38 88 PHE A CA 1
ATOM 690 C C . PHE A 1 88 ? 12.336 3.897 -18.286 1.00 81.38 88 PHE A C 1
ATOM 692 O O . PHE A 1 88 ? 13.253 3.851 -19.102 1.00 81.38 88 PHE A O 1
ATOM 699 N N . LEU A 1 89 ? 11.763 2.794 -17.788 1.00 77.31 89 LEU A N 1
ATOM 700 C CA . LEU A 1 89 ? 12.134 1.450 -18.231 1.00 77.31 89 LEU A CA 1
ATOM 701 C C . LEU A 1 89 ? 11.935 1.287 -19.737 1.00 77.31 89 LEU A C 1
ATOM 703 O O . LEU A 1 89 ? 12.857 0.861 -20.419 1.00 77.31 89 LEU A O 1
ATOM 707 N N . GLY A 1 90 ? 10.774 1.662 -20.275 1.00 78.19 90 GLY A N 1
ATOM 708 C CA . GLY A 1 90 ? 10.508 1.594 -21.711 1.00 78.19 90 GLY A CA 1
ATOM 709 C C . GLY A 1 90 ? 11.554 2.362 -22.519 1.00 78.19 90 GLY A C 1
ATOM 710 O O . GLY A 1 90 ? 12.156 1.807 -23.435 1.00 78.19 90 GLY A O 1
ATOM 711 N N . ALA A 1 91 ? 11.839 3.608 -22.133 1.00 73.19 91 ALA A N 1
ATOM 712 C CA . ALA A 1 91 ? 12.854 4.442 -22.771 1.00 73.19 91 ALA A CA 1
ATOM 713 C C . ALA A 1 91 ? 14.272 3.857 -22.647 1.00 73.19 91 ALA A C 1
ATOM 715 O O . ALA A 1 91 ? 15.035 3.891 -23.613 1.00 73.19 91 ALA A O 1
ATOM 716 N N . MET A 1 92 ? 14.623 3.278 -21.495 1.00 67.69 92 MET A N 1
ATOM 717 C CA . MET A 1 92 ? 15.885 2.563 -21.319 1.00 67.69 92 MET A CA 1
ATOM 718 C C . MET A 1 92 ? 15.960 1.324 -22.209 1.00 67.69 92 MET A C 1
ATOM 720 O O . MET A 1 92 ? 16.974 1.139 -22.869 1.00 67.69 92 MET A O 1
ATOM 724 N N . LEU A 1 93 ? 14.907 0.508 -22.310 1.00 63.62 93 LEU A N 1
ATOM 725 C CA . LEU A 1 93 ? 14.896 -0.656 -23.202 1.00 63.62 93 LEU A CA 1
ATOM 726 C C . LEU A 1 93 ? 15.175 -0.261 -24.661 1.00 63.62 93 LEU A C 1
ATOM 728 O O . LEU A 1 93 ? 15.923 -0.959 -25.344 1.00 63.62 93 LEU A O 1
ATOM 732 N N . PHE A 1 94 ? 14.642 0.873 -25.124 1.00 61.16 94 PHE A N 1
ATOM 733 C CA . PHE A 1 94 ? 14.980 1.410 -26.447 1.00 61.16 94 PHE A CA 1
ATOM 734 C C . PHE A 1 94 ? 16.443 1.855 -26.555 1.00 61.16 94 PHE A C 1
ATOM 736 O O . PHE A 1 94 ? 17.040 1.714 -27.616 1.00 61.16 94 PHE A O 1
ATOM 743 N N . ASN A 1 95 ? 17.036 2.369 -25.476 1.00 59.00 95 ASN A N 1
ATOM 744 C CA . ASN A 1 95 ? 18.430 2.814 -25.456 1.00 59.00 95 ASN A CA 1
ATOM 745 C C . ASN A 1 95 ? 19.438 1.650 -25.351 1.00 59.00 95 ASN A C 1
ATOM 747 O O . ASN A 1 95 ? 20.549 1.751 -25.861 1.00 59.00 95 ASN A O 1
ATOM 751 N N . LEU A 1 96 ? 19.046 0.531 -24.730 1.00 53.81 96 LEU A N 1
ATOM 752 C CA . LEU A 1 96 ? 19.855 -0.689 -24.624 1.00 53.81 96 LEU A CA 1
ATOM 753 C C . LEU A 1 96 ? 19.731 -1.622 -25.841 1.00 53.81 96 LEU A C 1
ATOM 755 O O . LEU A 1 96 ? 20.446 -2.618 -25.911 1.00 53.81 96 LEU A O 1
ATOM 759 N N . SER A 1 97 ? 18.836 -1.356 -26.793 1.00 56.06 97 SER A N 1
ATOM 760 C CA . SER A 1 97 ? 18.765 -2.146 -28.022 1.00 56.06 97 SER A CA 1
ATOM 761 C C . SER A 1 97 ? 19.538 -1.421 -29.129 1.00 56.06 97 SER A C 1
ATOM 763 O O . SER A 1 97 ? 19.124 -0.334 -29.534 1.00 56.06 97 SER A O 1
ATOM 765 N N . PRO A 1 98 ? 20.664 -1.969 -29.628 1.00 56.56 98 PRO A N 1
ATOM 766 C CA . PRO A 1 98 ? 21.329 -1.396 -30.789 1.00 56.56 98 PRO A CA 1
ATOM 767 C C . PRO A 1 98 ? 20.346 -1.424 -31.958 1.00 56.56 98 PRO A C 1
ATOM 769 O O . PRO A 1 98 ? 19.730 -2.461 -32.206 1.00 56.56 98 PRO A O 1
ATOM 772 N N . VAL A 1 99 ? 20.177 -0.294 -32.652 1.00 60.19 99 VAL A N 1
ATOM 773 C CA . VAL A 1 99 ? 19.213 -0.174 -33.751 1.00 60.19 99 VAL A CA 1
ATOM 774 C C . VAL A 1 99 ? 19.530 -1.267 -34.783 1.00 60.19 99 VAL A C 1
ATOM 776 O O . VAL A 1 99 ? 20.565 -1.201 -35.453 1.00 60.19 99 VAL A O 1
ATOM 779 N N . PRO A 1 100 ? 18.681 -2.302 -34.931 1.00 59.06 100 PRO A N 1
ATOM 78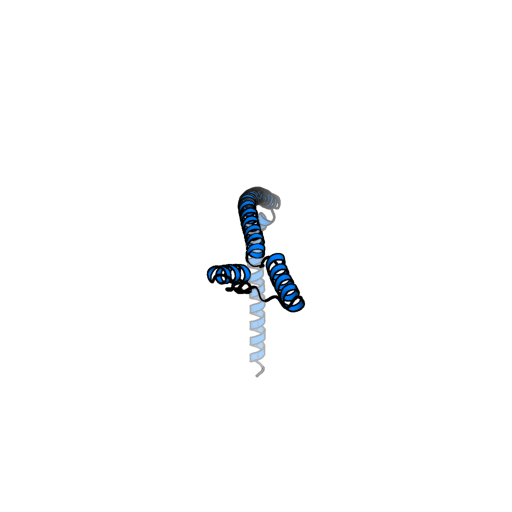0 C CA . PRO A 1 100 ? 19.036 -3.490 -35.706 1.00 59.06 100 PRO A CA 1
ATOM 781 C C . PRO A 1 100 ? 19.198 -3.179 -37.199 1.00 59.06 100 PRO A C 1
ATOM 783 O O . PRO A 1 100 ? 19.847 -3.939 -37.921 1.00 59.06 100 PRO A O 1
ATOM 786 N N .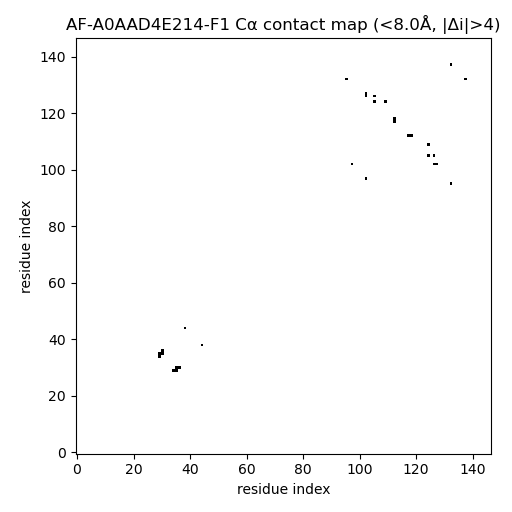 SER A 1 101 ? 18.661 -2.044 -37.665 1.00 62.19 101 SER A N 1
ATOM 787 C CA . SER A 1 101 ? 18.892 -1.534 -39.017 1.00 62.19 101 SER A CA 1
ATOM 788 C C . SER A 1 101 ? 20.357 -1.205 -39.268 1.00 62.19 101 SER A C 1
ATOM 790 O O . SER A 1 101 ? 20.860 -1.520 -40.340 1.00 62.19 101 SER A O 1
ATOM 792 N N . ASP A 1 102 ? 21.063 -0.630 -38.297 1.00 62.69 102 ASP A N 1
ATOM 793 C CA . ASP A 1 102 ? 22.429 -0.143 -38.501 1.00 62.69 102 ASP A CA 1
ATOM 794 C C . ASP A 1 102 ? 23.409 -1.313 -38.573 1.00 62.69 102 ASP A C 1
ATOM 796 O O . ASP A 1 102 ? 24.280 -1.359 -39.444 1.00 62.69 102 ASP A O 1
ATOM 800 N N . THR A 1 103 ? 23.196 -2.333 -37.737 1.00 64.38 103 THR A N 1
ATOM 801 C CA . THR A 1 103 ? 23.955 -3.588 -37.802 1.00 64.38 103 THR A CA 1
ATOM 802 C C . THR A 1 103 ? 23.643 -4.368 -39.081 1.00 64.38 103 THR A C 1
ATOM 804 O O . THR A 1 103 ? 24.559 -4.868 -39.731 1.00 64.38 103 THR A O 1
ATOM 807 N N . THR A 1 104 ? 22.373 -4.436 -39.495 1.00 73.25 104 THR A N 1
ATOM 808 C CA . THR A 1 104 ? 21.977 -5.141 -40.726 1.00 73.25 104 THR A CA 1
ATOM 809 C C . THR A 1 104 ? 22.526 -4.448 -41.971 1.00 73.25 104 THR A C 1
ATOM 811 O O . THR A 1 104 ? 23.077 -5.112 -42.843 1.00 73.25 104 THR A O 1
ATOM 814 N N . ASN A 1 105 ? 22.462 -3.117 -42.037 1.00 71.25 105 ASN A N 1
ATOM 815 C CA . ASN A 1 1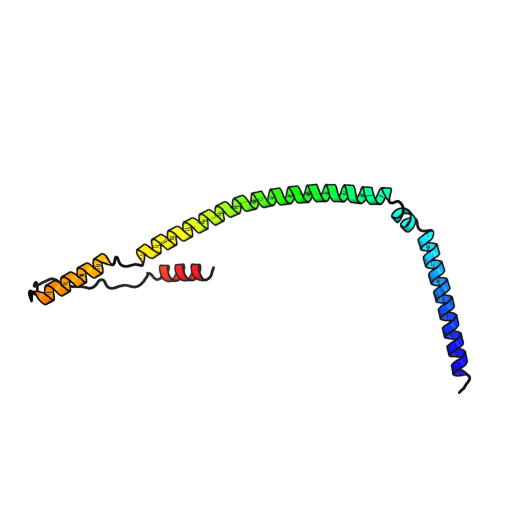05 ? 23.014 -2.337 -43.143 1.00 71.25 105 ASN A CA 1
ATOM 816 C C . ASN A 1 105 ? 24.539 -2.489 -43.240 1.00 71.25 105 ASN A C 1
ATOM 818 O O . ASN A 1 105 ? 25.060 -2.681 -44.338 1.00 71.25 105 ASN A O 1
ATOM 822 N N . ALA A 1 106 ? 25.252 -2.482 -42.108 1.00 68.06 106 ALA A N 1
ATOM 823 C CA . ALA A 1 106 ? 26.694 -2.725 -42.080 1.00 68.06 106 ALA A CA 1
ATOM 824 C C . ALA A 1 106 ? 27.056 -4.145 -42.559 1.00 68.06 106 ALA A C 1
ATOM 826 O O . ALA A 1 106 ? 27.976 -4.315 -43.363 1.00 68.06 106 ALA A O 1
ATOM 827 N N . LEU A 1 107 ? 26.303 -5.165 -42.128 1.00 73.94 107 LEU A N 1
ATOM 828 C CA . LEU A 1 107 ? 26.496 -6.550 -42.572 1.00 73.94 107 LEU A CA 1
ATOM 829 C C . LEU A 1 107 ? 26.176 -6.728 -44.064 1.00 73.94 107 LEU A C 1
ATOM 831 O O . LEU A 1 107 ? 26.937 -7.381 -44.776 1.00 73.94 107 LEU A O 1
ATOM 835 N N . LEU A 1 108 ? 25.101 -6.114 -44.565 1.00 78.25 108 LEU A N 1
ATOM 836 C CA . LEU A 1 108 ? 24.740 -6.132 -45.986 1.00 78.25 108 LEU A CA 1
ATOM 837 C C . LEU A 1 108 ? 25.805 -5.445 -46.848 1.00 78.25 108 LEU A C 1
ATOM 839 O O . LEU A 1 108 ? 26.162 -5.964 -47.905 1.00 78.25 108 LEU A O 1
ATOM 843 N N . MET A 1 109 ? 26.360 -4.325 -46.381 1.00 72.50 109 MET A N 1
ATOM 844 C CA . MET A 1 109 ? 27.457 -3.632 -47.058 1.00 72.50 109 MET A CA 1
ATOM 845 C C . MET A 1 109 ? 28.728 -4.494 -47.099 1.00 72.50 109 MET A C 1
ATOM 847 O O . MET A 1 109 ? 29.397 -4.541 -48.131 1.00 72.50 109 MET A O 1
ATOM 851 N N . MET A 1 110 ? 29.023 -5.242 -46.029 1.00 71.06 110 MET A N 1
ATOM 852 C CA . MET A 1 110 ? 30.136 -6.196 -45.994 1.00 71.06 110 MET A CA 1
ATOM 853 C C . MET A 1 110 ? 29.922 -7.374 -46.958 1.00 71.06 110 MET A C 1
ATOM 855 O O . MET A 1 110 ? 30.842 -7.740 -47.684 1.00 71.06 110 MET A O 1
ATOM 859 N N . ILE A 1 111 ? 28.713 -7.943 -47.020 1.00 77.00 111 ILE A N 1
ATOM 860 C CA . ILE A 1 111 ? 28.387 -9.037 -47.950 1.00 77.00 111 ILE A CA 1
ATOM 861 C C . ILE A 1 111 ? 28.480 -8.558 -49.403 1.00 77.00 111 ILE A C 1
ATOM 863 O O . ILE A 1 111 ? 29.101 -9.226 -50.225 1.00 77.00 111 ILE A O 1
ATOM 867 N N . TYR A 1 112 ? 27.921 -7.387 -49.719 1.00 74.69 112 TYR A N 1
ATOM 868 C CA . TYR A 1 112 ? 28.007 -6.788 -51.055 1.00 74.69 112 TYR A CA 1
ATOM 869 C C . TYR A 1 112 ? 29.459 -6.536 -51.484 1.00 74.69 112 TYR A C 1
ATOM 871 O O . TYR A 1 112 ? 29.816 -6.737 -52.644 1.00 74.69 112 TYR A O 1
ATOM 879 N N . HIS A 1 113 ? 30.310 -6.127 -50.542 1.00 65.69 113 HIS A N 1
ATOM 880 C CA . HIS A 1 113 ? 31.735 -5.897 -50.764 1.00 65.69 113 HIS A CA 1
ATOM 881 C C . HIS A 1 113 ? 32.512 -7.193 -51.036 1.00 65.69 113 HIS A C 1
ATOM 883 O O . HIS A 1 113 ? 33.274 -7.254 -52.001 1.00 65.69 113 HIS A O 1
ATOM 889 N N . GLN A 1 114 ? 32.247 -8.250 -50.260 1.00 67.06 114 GLN A N 1
ATOM 890 C CA . GLN A 1 114 ? 32.814 -9.587 -50.482 1.00 67.06 114 GLN A CA 1
ATOM 891 C C . GLN A 1 114 ? 32.386 -10.169 -51.834 1.00 67.06 114 GLN A C 1
ATOM 893 O O . GLN A 1 114 ? 33.197 -10.779 -52.523 1.00 67.06 114 GLN A O 1
ATOM 898 N N . LEU A 1 115 ? 31.137 -9.937 -52.249 1.00 70.88 115 LEU A N 1
ATOM 899 C CA . LEU A 1 115 ? 30.620 -10.426 -53.529 1.00 70.88 115 LEU A CA 1
ATOM 900 C C . LEU A 1 115 ? 31.208 -9.686 -54.742 1.00 70.88 115 LEU A C 1
ATOM 902 O O . LEU A 1 115 ? 31.318 -10.276 -55.813 1.00 70.88 115 LEU A O 1
ATOM 906 N N . ASN A 1 116 ? 31.586 -8.412 -54.585 1.00 70.19 116 ASN A N 1
ATOM 907 C CA . ASN A 1 116 ? 32.108 -7.579 -55.674 1.00 70.19 116 ASN A CA 1
ATOM 908 C C . ASN A 1 116 ? 33.642 -7.507 -55.753 1.00 70.19 116 ASN A C 1
ATOM 910 O O . ASN A 1 116 ? 34.154 -6.863 -56.663 1.00 70.19 116 ASN A O 1
ATOM 914 N N . HIS A 1 117 ? 34.390 -8.144 -54.842 1.00 60.28 117 HIS A N 1
ATOM 915 C CA . HIS A 1 117 ? 35.868 -8.145 -54.807 1.00 60.28 117 HIS A CA 1
ATOM 916 C C . HIS A 1 117 ? 36.534 -6.747 -54.875 1.00 60.28 117 HIS A C 1
ATOM 918 O O . HIS A 1 117 ? 37.729 -6.633 -55.154 1.00 60.28 117 HIS A O 1
ATOM 924 N N . THR A 1 118 ? 35.802 -5.662 -54.612 1.00 60.16 118 THR A N 1
ATOM 925 C CA . THR A 1 118 ? 36.330 -4.293 -54.652 1.00 60.16 118 THR A CA 1
ATOM 926 C C . THR A 1 118 ? 36.653 -3.819 -53.244 1.00 60.16 118 THR A C 1
ATOM 928 O O . THR A 1 118 ? 35.850 -3.135 -52.611 1.00 60.16 118 THR A O 1
ATOM 931 N N . THR A 1 119 ? 37.847 -4.144 -52.747 1.00 54.38 119 THR A N 1
ATOM 932 C CA . THR A 1 119 ? 38.398 -3.515 -51.538 1.00 54.38 119 THR A CA 1
ATOM 933 C C . THR A 1 119 ? 38.635 -2.030 -51.792 1.00 54.38 119 THR A C 1
ATOM 935 O O . THR A 1 119 ? 39.671 -1.663 -52.334 1.00 54.38 119 THR A O 1
ATOM 938 N N . PHE A 1 120 ? 37.678 -1.166 -51.425 1.00 56.88 120 PHE A N 1
ATOM 939 C CA . PHE A 1 120 ? 37.899 0.281 -51.365 1.00 56.88 120 PHE A CA 1
ATOM 940 C C . PHE A 1 120 ? 39.117 0.564 -50.468 1.00 56.88 120 PHE A C 1
ATOM 942 O O . PHE A 1 120 ? 39.072 0.253 -49.272 1.00 56.88 120 PHE A O 1
ATOM 949 N N . PRO A 1 121 ? 40.218 1.120 -51.001 1.00 48.47 121 PRO A N 1
ATOM 950 C CA . PRO A 1 121 ? 41.367 1.464 -50.181 1.00 48.47 121 PRO A CA 1
ATOM 951 C C . PRO A 1 121 ? 40.973 2.621 -49.254 1.00 48.47 121 PRO A C 1
ATOM 953 O O . PRO A 1 121 ? 40.731 3.733 -49.715 1.00 48.47 121 PRO A O 1
ATOM 956 N N . GLY A 1 122 ? 40.886 2.348 -47.948 1.00 56.59 122 GLY A N 1
ATOM 957 C CA . GLY A 1 122 ? 40.683 3.370 -46.913 1.00 56.59 122 GLY A CA 1
ATOM 958 C C . GLY A 1 122 ? 39.405 3.269 -46.074 1.00 56.59 122 GLY A C 1
ATOM 959 O O . GLY A 1 122 ? 39.249 4.073 -45.160 1.00 56.59 122 GLY A O 1
ATOM 960 N N . GLN A 1 123 ? 38.511 2.300 -46.309 1.00 54.31 123 GLN A N 1
ATOM 961 C CA . GLN A 1 123 ? 37.346 2.082 -45.435 1.00 54.31 123 GLN A CA 1
ATOM 962 C C . GLN A 1 123 ? 37.566 0.896 -44.492 1.00 54.31 123 GLN A C 1
ATOM 964 O O . GLN A 1 123 ? 37.537 -0.263 -44.897 1.00 54.31 123 GLN A O 1
ATOM 969 N N . VAL A 1 124 ? 37.770 1.206 -43.209 1.00 57.00 124 VAL A N 1
ATOM 970 C CA . VAL A 1 124 ? 37.761 0.228 -42.117 1.00 57.00 124 VAL A CA 1
ATOM 971 C C . VAL A 1 124 ? 36.300 -0.073 -41.776 1.00 57.00 124 VAL A C 1
ATOM 973 O O . VAL A 1 124 ? 35.594 0.788 -41.257 1.00 57.00 124 VAL A O 1
ATOM 976 N N . LEU A 1 125 ? 35.831 -1.284 -42.085 1.00 55.38 125 LEU A N 1
ATOM 977 C CA . LEU A 1 125 ? 34.518 -1.773 -41.657 1.00 55.38 125 LEU A CA 1
ATOM 978 C C . LEU A 1 125 ? 34.599 -2.171 -40.178 1.00 55.38 125 LEU A C 1
ATOM 980 O O . LEU A 1 125 ? 34.862 -3.324 -39.844 1.00 55.38 125 LEU A O 1
ATOM 984 N N . SER A 1 126 ? 34.422 -1.205 -39.280 1.00 61.06 126 SER A N 1
ATOM 985 C CA . SER A 1 126 ? 34.259 -1.487 -37.855 1.00 61.06 126 SER A CA 1
ATOM 986 C C . SER A 1 126 ? 32.815 -1.904 -37.592 1.00 61.06 126 SER A C 1
ATOM 988 O O . SER A 1 126 ? 31.895 -1.112 -37.807 1.00 61.06 126 SER A O 1
ATOM 990 N N . LEU A 1 127 ? 32.608 -3.132 -37.109 1.00 59.38 127 LEU A N 1
ATOM 991 C CA . LEU A 1 127 ? 31.339 -3.480 -36.473 1.00 59.38 127 LEU A CA 1
ATOM 992 C C . LEU A 1 127 ? 31.109 -2.516 -35.300 1.00 59.38 127 LEU A C 1
ATOM 994 O O . LEU A 1 127 ? 32.082 -2.177 -34.618 1.00 59.38 127 LEU A O 1
ATOM 998 N N . PRO A 1 128 ? 29.865 -2.078 -35.043 1.00 60.41 128 PRO A N 1
ATOM 999 C CA . PRO A 1 128 ? 29.574 -1.352 -33.819 1.00 60.41 128 PRO A CA 1
ATOM 1000 C C . PRO A 1 128 ? 29.959 -2.251 -32.639 1.00 60.41 128 PRO A C 1
ATOM 1002 O O . PRO A 1 128 ? 29.368 -3.311 -32.429 1.00 60.41 128 PRO A O 1
ATOM 1005 N N . SER A 1 129 ? 31.006 -1.869 -31.907 1.00 64.62 129 SER A N 1
ATOM 1006 C CA . SER A 1 129 ? 31.395 -2.554 -30.682 1.00 64.62 129 SER A CA 1
ATOM 1007 C C . SER A 1 129 ? 30.334 -2.261 -29.631 1.00 64.62 129 SER A C 1
ATOM 1009 O O . SER A 1 129 ? 30.133 -1.108 -29.249 1.00 64.62 129 SER A O 1
ATOM 1011 N N . TRP A 1 130 ? 29.637 -3.303 -29.185 1.00 63.88 130 TRP A N 1
ATOM 1012 C CA . TRP A 1 130 ? 28.748 -3.223 -28.035 1.00 63.88 130 TRP A CA 1
ATOM 1013 C C . TRP A 1 130 ? 29.602 -3.000 -26.786 1.00 63.88 130 TRP A C 1
ATOM 1015 O O . TRP A 1 130 ? 30.175 -3.946 -26.248 1.00 63.88 130 TRP A O 1
ATOM 1025 N N . ASP A 1 131 ? 29.701 -1.750 -26.340 1.00 67.50 131 ASP A N 1
ATOM 1026 C CA . ASP A 1 131 ? 30.540 -1.350 -25.199 1.00 67.50 131 ASP A CA 1
ATOM 1027 C C . ASP A 1 131 ? 29.898 -1.676 -23.834 1.00 67.50 131 ASP A C 1
ATOM 1029 O O . ASP A 1 131 ? 30.251 -1.129 -22.792 1.00 67.50 131 ASP A O 1
ATOM 1033 N N . GLY A 1 132 ? 28.928 -2.597 -23.835 1.00 71.94 132 GLY A N 1
ATOM 1034 C CA . GLY A 1 132 ? 28.140 -2.939 -22.663 1.00 71.94 132 GLY A CA 1
ATOM 1035 C C . GLY A 1 132 ? 27.209 -1.806 -22.210 1.00 71.94 132 GLY A C 1
ATOM 1036 O O . GLY A 1 132 ? 27.330 -0.653 -22.625 1.00 71.94 132 GLY A O 1
ATOM 1037 N N . PRO A 1 133 ? 26.233 -2.117 -21.346 1.00 75.00 133 PRO A N 1
ATOM 1038 C CA . PRO A 1 133 ? 25.493 -1.080 -20.647 1.00 75.00 133 PRO A CA 1
ATOM 1039 C C . PRO A 1 133 ? 26.427 -0.345 -19.675 1.00 75.00 133 PRO A C 1
ATOM 1041 O O . PRO A 1 133 ? 27.261 -0.962 -19.009 1.00 75.00 133 PRO A O 1
ATOM 1044 N N . LEU A 1 134 ? 26.259 0.976 -19.560 1.00 79.69 134 LEU A N 1
ATOM 1045 C CA . LEU A 1 134 ? 26.971 1.786 -18.572 1.00 79.69 134 LEU A CA 1
ATOM 1046 C C . LEU A 1 134 ? 26.779 1.185 -17.174 1.00 79.69 134 LEU A C 1
ATOM 1048 O O . LEU A 1 134 ? 25.698 0.704 -16.839 1.00 79.69 134 LEU A O 1
ATOM 1052 N N . TRP A 1 135 ? 27.811 1.245 -16.329 1.00 74.56 135 TRP A N 1
ATOM 1053 C CA . TRP A 1 135 ? 27.761 0.669 -14.979 1.00 74.56 135 TRP A CA 1
ATOM 1054 C C . TRP A 1 135 ? 26.527 1.142 -14.194 1.00 74.56 135 TRP A C 1
ATOM 1056 O O . TRP A 1 135 ? 25.872 0.342 -13.533 1.00 74.56 135 TRP A O 1
ATOM 1066 N N . ILE A 1 136 ? 26.142 2.413 -14.350 1.00 78.69 136 ILE A N 1
ATOM 1067 C CA . ILE A 1 136 ? 24.950 2.987 -13.719 1.00 78.69 136 ILE A CA 1
ATOM 1068 C C . ILE A 1 136 ? 23.655 2.275 -14.136 1.00 78.69 136 ILE A C 1
ATOM 1070 O O . ILE A 1 136 ? 22.781 2.074 -13.301 1.00 78.69 136 ILE A O 1
ATOM 1074 N N . THR A 1 137 ? 23.564 1.811 -15.384 1.00 75.94 137 THR A N 1
ATOM 1075 C CA . THR A 1 137 ? 22.430 1.043 -15.908 1.00 75.94 137 THR A CA 1
ATOM 1076 C C . THR A 1 137 ? 22.325 -0.323 -15.227 1.00 75.94 137 THR A C 1
ATOM 1078 O O . THR A 1 137 ? 21.230 -0.779 -14.921 1.00 75.94 137 THR A O 1
ATOM 1081 N N . VAL A 1 138 ? 23.448 -0.973 -14.913 1.00 79.00 138 VAL A N 1
ATOM 1082 C CA . VAL A 1 138 ? 23.446 -2.249 -14.172 1.00 79.00 138 VAL A CA 1
ATOM 1083 C C . VAL A 1 138 ? 22.917 -2.054 -12.746 1.00 79.00 138 VAL A C 1
ATOM 1085 O O . VAL A 1 138 ? 22.111 -2.851 -12.259 1.00 79.00 138 VAL A O 1
ATOM 1088 N N . TRP A 1 139 ? 23.306 -0.960 -12.089 1.00 74.44 139 TRP A N 1
ATOM 1089 C CA . TRP A 1 139 ? 22.835 -0.641 -10.740 1.00 74.44 139 TRP A CA 1
ATOM 1090 C C . TRP A 1 139 ? 21.353 -0.280 -10.710 1.00 74.44 139 TRP A C 1
ATOM 1092 O O . TRP A 1 139 ? 20.634 -0.772 -9.840 1.00 74.44 139 TRP A O 1
ATOM 1102 N N . THR A 1 140 ? 20.868 0.501 -11.680 1.00 80.19 140 THR A N 1
ATOM 1103 C CA . THR A 1 140 ? 19.438 0.819 -11.773 1.00 80.19 140 THR A CA 1
ATOM 1104 C C . THR A 1 140 ? 18.600 -0.431 -12.027 1.00 80.19 140 THR A C 1
ATOM 1106 O O . THR A 1 140 ? 17.564 -0.584 -11.389 1.00 80.19 140 THR A O 1
ATOM 1109 N N . GLN A 1 141 ? 19.069 -1.368 -12.864 1.00 72.31 141 GLN A N 1
ATOM 1110 C CA . GLN A 1 141 ? 18.366 -2.639 -13.084 1.00 72.31 141 GLN A CA 1
ATOM 1111 C C . GLN A 1 141 ? 18.326 -3.513 -11.824 1.00 72.31 141 GLN A C 1
ATOM 1113 O O . GLN A 1 141 ? 17.304 -4.134 -11.541 1.00 72.31 141 GLN A O 1
ATOM 1118 N N . THR A 1 142 ? 19.408 -3.541 -11.043 1.00 73.62 142 THR A N 1
ATOM 1119 C CA . THR A 1 142 ? 19.458 -4.341 -9.808 1.00 73.62 142 THR A CA 1
ATOM 1120 C C . THR A 1 142 ? 18.489 -3.809 -8.752 1.00 73.62 142 THR A C 1
ATOM 1122 O O . THR A 1 142 ? 17.788 -4.590 -8.113 1.00 73.62 142 THR A O 1
ATOM 1125 N N . LEU A 1 143 ? 18.407 -2.484 -8.602 1.00 75.88 143 LEU A N 1
ATOM 1126 C CA . LEU A 1 143 ? 17.519 -1.829 -7.635 1.00 75.88 143 LEU A CA 1
ATOM 1127 C C . LEU A 1 143 ? 16.040 -2.054 -7.984 1.00 75.88 143 LEU A C 1
ATOM 1129 O O . LEU A 1 143 ? 15.207 -2.221 -7.101 1.00 75.88 143 LEU A O 1
ATOM 1133 N N . PHE A 1 144 ? 15.731 -2.136 -9.276 1.00 67.31 144 PHE A N 1
ATOM 1134 C CA . PHE A 1 144 ? 14.377 -2.372 -9.765 1.00 67.31 144 PHE A CA 1
ATOM 1135 C C . PHE A 1 144 ? 13.900 -3.818 -9.611 1.00 67.31 144 PHE A C 1
ATOM 1137 O O . PHE A 1 144 ? 12.722 -4.044 -9.376 1.00 67.31 144 PHE A O 1
ATOM 1144 N N . VAL A 1 145 ? 14.791 -4.803 -9.774 1.00 73.88 145 VAL A N 1
ATOM 1145 C CA . VAL A 1 145 ? 14.426 -6.229 -9.696 1.00 73.88 145 VAL A CA 1
ATOM 1146 C C . VAL A 1 145 ? 14.269 -6.719 -8.253 1.00 73.88 145 VAL A C 1
ATOM 1148 O O . VAL A 1 145 ? 13.652 -7.756 -8.023 1.00 73.88 145 VAL A O 1
ATOM 1151 N N . THR A 1 146 ? 14.865 -6.000 -7.295 1.00 75.44 146 THR A N 1
ATOM 1152 C CA . THR A 1 146 ? 14.868 -6.366 -5.871 1.00 75.44 146 THR A CA 1
ATOM 1153 C C . THR A 1 146 ? 13.856 -5.594 -5.019 1.00 75.44 146 THR A C 1
ATOM 1155 O O . THR A 1 146 ? 13.741 -5.907 -3.832 1.00 75.44 146 THR A O 1
ATOM 1158 N N . SER A 1 147 ? 13.185 -4.585 -5.583 1.00 53.09 147 SER A N 1
ATOM 1159 C CA . SER A 1 147 ? 12.096 -3.844 -4.931 1.00 53.09 147 SER A CA 1
ATOM 1160 C C . SER A 1 147 ? 10.744 -4.468 -5.239 1.00 53.09 147 SER A C 1
ATOM 1162 O O . SER A 1 147 ? 9.854 -4.259 -4.387 1.00 53.09 147 SER A O 1
#

Solvent-accessible surface area (backbone atoms only — not comparable to full-atom values): 8607 Å² total; per-residue (Å²): 137,72,67,71,59,55,59,53,53,52,53,57,49,56,53,50,54,52,49,52,51,51,51,52,50,51,51,50,52,47,70,70,33,64,64,56,56,55,68,66,38,54,71,62,54,52,52,50,49,53,54,49,51,51,53,49,50,56,50,49,53,54,50,51,54,51,50,50,55,57,45,50,58,50,48,52,53,50,51,50,50,51,50,53,52,52,51,49,49,54,54,46,55,60,70,73,45,77,64,64,65,62,58,49,52,53,51,51,52,51,51,55,37,67,75,63,74,61,80,64,90,87,71,80,88,72,73,86,76,82,82,67,77,56,71,68,56,56,52,55,52,52,57,61,77,76,106

Organism: NCBI:txid1912939

InterPro domains:
  IPR045338 Domain of unknown function DUF6535 [PF20153] (49-147)

Radius of gyration: 44.75 Å; Cα contacts (8 Å, |Δi|>4): 15; chains: 1; bounding box: 75×62×118 Å

Mean predicted aligned error: 20.61 Å

Secondary structure (DSSP, 8-state):
--SHHHHHHHHHHHHHHHHHHHHHHHHHHHHHSHHHHHHH-HHHHHHHHHHHHHHHHHHHHHHHHHHHHHHHHHHHHHHHHHHHHHHHHHHHHHHHS--HHHHHHHHHHHHHHHHHT---TT------------HHHHHHHHHHH--

Sequence (147 aa):
MSEEADDSMASAQGQRESSEILLRQILNVLKQSTIAKKLLSLDDWNGFWDVYDQEAEEFDKSFVQKYASDLDNSLIFAGLFSAVNSAFLGAMLFNLSPVPSDTTNALLMMIYHQLNHTTFPGQVLSLPSWDGPLWITVWTQTLFVTS

pLDDT: mean 73.54, std 11.5, range [48.47, 92.44]

Foldseek 3Di:
DPPVVVVVVVVVVVVVVVVVVVVVVVVVCCVPDVVVVVVVPVVVVVVVVVVVVVVVVVVVVVVVVVVVVVVVVVVVVVVVVVVVVVVVVVVVVVVLDDPVVVQVVLVVVVVVCVVVVDDDPPDDSDRPPCPDDDPVVVVVVVVVVVD